Protein AF-A0A519J5B7-F1 (afdb_monomer)

Nearest PDB structures (foldseek):
  5f7t-assembly4_L  TM=7.486E-01  e=3.558E-01  Macaca mulatta
  5eiu-assembly1_D  TM=8.155E-01  e=9.034E-01  Macaca mulatta
  1wa8-assembly1_A  TM=6.433E-01  e=2.056E+00  Mycobacterium tuberculosis variant bovis

pLDDT: mean 78.23, std 17.9, range [39.72, 94.62]

Radius of gyration: 19.42 Å; Cα contacts (8 Å, |Δi|>4): 76; chains: 1; bounding box: 68×31×45 Å

Structure (mmCIF, N/CA/C/O backbone):
data_AF-A0A519J5B7-F1
#
_entry.id   AF-A0A519J5B7-F1
#
loop_
_atom_site.group_PDB
_atom_site.id
_atom_site.type_symbol
_atom_site.label_atom_id
_atom_site.label_alt_id
_atom_site.label_comp_id
_atom_site.label_asym_id
_atom_site.label_entity_id
_atom_site.label_seq_id
_atom_site.pdbx_PDB_ins_code
_atom_site.Cartn_x
_atom_site.Cartn_y
_atom_site.Cartn_z
_atom_site.occupancy
_atom_site.B_iso_or_equiv
_atom_site.auth_seq_id
_atom_site.auth_comp_id
_atom_site.auth_asym_id
_atom_site.auth_atom_id
_atom_site.pdbx_PDB_model_num
ATOM 1 N N . MET A 1 1 ? -31.741 8.349 5.094 1.00 40.03 1 MET A N 1
ATOM 2 C CA . MET A 1 1 ? -31.076 8.264 6.406 1.00 40.03 1 MET A CA 1
ATOM 3 C C . MET A 1 1 ? -29.670 7.778 6.114 1.00 40.03 1 MET A C 1
ATOM 5 O O . MET A 1 1 ? -29.489 6.596 5.871 1.00 40.03 1 MET A O 1
ATOM 9 N N . THR A 1 2 ? -28.728 8.697 5.908 1.00 53.19 2 THR A N 1
ATOM 10 C CA . THR A 1 2 ? -27.317 8.346 5.719 1.00 53.19 2 THR A CA 1
ATOM 11 C C . THR A 1 2 ? -26.819 7.858 7.066 1.00 53.19 2 THR A C 1
ATOM 13 O O . THR A 1 2 ? -26.732 8.643 8.005 1.00 53.19 2 THR A O 1
ATOM 16 N N . ASP A 1 3 ? -26.614 6.552 7.172 1.00 61.97 3 ASP A N 1
ATOM 17 C CA . ASP A 1 3 ? -26.010 5.927 8.338 1.00 61.97 3 ASP A CA 1
ATOM 18 C C . ASP A 1 3 ? -24.607 6.526 8.495 1.00 61.97 3 ASP A C 1
ATOM 20 O O . ASP A 1 3 ? -23.754 6.381 7.614 1.00 61.97 3 ASP A O 1
ATOM 24 N N . ALA A 1 4 ? -24.419 7.357 9.519 1.00 80.19 4 ALA A N 1
ATOM 25 C CA . ALA A 1 4 ? -23.157 8.043 9.729 1.00 80.19 4 ALA A CA 1
ATOM 26 C C . ALA A 1 4 ? -22.178 7.023 10.306 1.00 80.19 4 ALA A C 1
ATOM 28 O O . ALA A 1 4 ? -22.283 6.669 11.478 1.00 80.19 4 ALA A O 1
ATOM 29 N N . LEU A 1 5 ? -21.251 6.551 9.467 1.00 81.00 5 LEU A N 1
ATOM 30 C CA . LEU A 1 5 ? -20.177 5.654 9.885 1.00 81.00 5 LEU A CA 1
ATOM 31 C C . LEU A 1 5 ? -19.487 6.230 11.120 1.00 81.00 5 LEU A C 1
ATOM 33 O O . LEU A 1 5 ? -19.061 7.390 11.132 1.00 81.00 5 LEU A O 1
ATOM 37 N N . THR A 1 6 ? -19.363 5.411 12.155 1.00 92.06 6 THR A N 1
ATOM 38 C CA . THR A 1 6 ? -18.567 5.766 13.324 1.00 92.06 6 THR A CA 1
ATOM 39 C C . THR A 1 6 ? -17.099 5.918 12.913 1.00 92.06 6 THR A C 1
ATOM 41 O O . THR A 1 6 ? -16.638 5.334 11.931 1.00 92.06 6 THR A O 1
ATOM 44 N N . GLN A 1 7 ? -16.324 6.703 13.666 1.00 91.38 7 GLN A N 1
ATOM 45 C CA . GLN A 1 7 ? -14.886 6.854 13.420 1.00 91.38 7 GLN A CA 1
ATOM 46 C C . GLN A 1 7 ? -14.137 5.510 13.244 1.00 91.38 7 GLN A C 1
ATOM 48 O O . GLN A 1 7 ? -13.378 5.406 12.281 1.00 91.38 7 GLN A O 1
ATOM 53 N N . PRO A 1 8 ? -14.320 4.476 14.094 1.00 91.88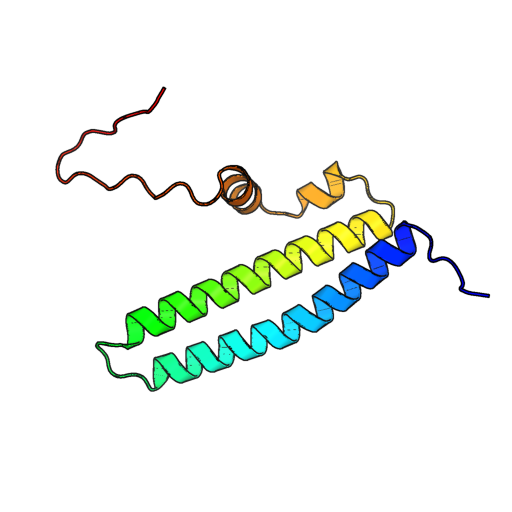 8 PRO A N 1
ATOM 54 C CA . PRO A 1 8 ? -13.655 3.187 13.887 1.00 91.88 8 PRO A CA 1
ATOM 55 C C . PRO A 1 8 ? -14.086 2.487 12.591 1.00 91.88 8 PRO A C 1
ATOM 57 O O . PRO A 1 8 ? -13.235 1.950 11.883 1.00 91.88 8 PRO A O 1
ATOM 60 N N . GLU A 1 9 ? -15.368 2.543 12.226 1.00 93.06 9 GLU A N 1
ATOM 61 C CA . GLU A 1 9 ? -15.862 1.964 10.968 1.00 93.06 9 GLU A CA 1
ATOM 62 C C . GLU A 1 9 ? -15.290 2.683 9.745 1.00 93.06 9 GLU A C 1
ATOM 64 O O . GLU A 1 9 ? -14.920 2.036 8.766 1.00 93.06 9 GLU A O 1
ATOM 69 N N . LEU A 1 10 ? -15.156 4.011 9.806 1.00 93.75 10 LEU A N 1
ATOM 70 C CA . LEU A 1 10 ? -14.513 4.792 8.754 1.00 93.75 10 LEU A CA 1
ATOM 71 C C . LEU A 1 10 ? -13.038 4.400 8.587 1.00 93.75 10 LEU A C 1
ATOM 73 O O . LEU A 1 10 ? -12.581 4.224 7.461 1.00 93.75 10 LEU A O 1
ATOM 77 N N . LEU A 1 11 ? -12.299 4.224 9.686 1.00 92.81 11 LEU A N 1
ATOM 78 C CA . LEU A 1 11 ? -10.894 3.805 9.643 1.00 92.81 11 LEU A CA 1
ATOM 79 C C . LEU A 1 11 ? -10.731 2.418 9.009 1.00 92.81 11 LEU A C 1
ATOM 81 O O . LEU A 1 11 ? -9.863 2.238 8.158 1.00 92.81 11 LEU A O 1
ATOM 85 N N . LEU A 1 12 ? -11.597 1.464 9.366 1.00 94.62 12 LEU A N 1
ATOM 86 C CA . LEU A 1 12 ? -11.605 0.126 8.766 1.00 94.62 12 LEU A CA 1
ATOM 87 C C . LEU A 1 12 ? -11.977 0.164 7.281 1.00 94.62 12 LEU A C 1
ATOM 89 O O . LEU A 1 12 ? -11.360 -0.530 6.476 1.00 94.62 12 LEU A O 1
ATOM 93 N N . ARG A 1 13 ? -12.953 0.998 6.904 1.00 94.62 13 ARG A N 1
ATOM 94 C CA . ARG A 1 13 ? -13.339 1.201 5.503 1.00 94.62 13 ARG A CA 1
ATOM 95 C C . ARG A 1 13 ? -12.161 1.727 4.687 1.00 94.62 13 ARG A C 1
ATOM 97 O O . ARG A 1 13 ? -11.850 1.155 3.651 1.00 94.62 13 ARG A O 1
ATOM 104 N N . ILE A 1 14 ? -11.491 2.777 5.166 1.00 93.06 14 ILE A N 1
ATOM 105 C CA . ILE A 1 14 ? -10.332 3.366 4.481 1.00 93.06 14 ILE A CA 1
ATOM 106 C C . ILE A 1 14 ? -9.189 2.352 4.395 1.00 93.06 14 ILE A C 1
ATOM 108 O O . ILE A 1 14 ? -8.575 2.234 3.340 1.00 93.06 14 ILE A O 1
ATOM 112 N N . ALA A 1 15 ? -8.922 1.595 5.464 1.00 92.25 15 ALA A N 1
ATOM 113 C CA . ALA A 1 15 ? -7.923 0.532 5.433 1.00 92.25 15 ALA A CA 1
ATOM 114 C C . ALA A 1 15 ? -8.231 -0.501 4.334 1.00 92.25 15 ALA A C 1
ATOM 116 O O . ALA A 1 15 ? -7.343 -0.842 3.562 1.00 92.25 15 ALA A O 1
ATOM 117 N N . GLY A 1 16 ? -9.493 -0.930 4.211 1.00 90.94 16 GLY A N 1
ATOM 118 C CA . GLY A 1 16 ? -9.926 -1.854 3.159 1.00 90.94 16 GLY A CA 1
ATOM 119 C C . GLY A 1 16 ? -9.778 -1.290 1.741 1.00 90.94 16 GLY A C 1
ATOM 120 O O . GLY A 1 16 ? -9.276 -1.987 0.863 1.00 90.94 16 GLY A O 1
ATOM 121 N N . GLU A 1 17 ? -10.157 -0.028 1.517 1.00 92.44 17 GLU A N 1
ATOM 122 C CA . GLU A 1 17 ? -9.954 0.647 0.222 1.00 92.44 17 GLU A CA 1
ATOM 123 C C . GLU A 1 17 ? -8.457 0.748 -0.125 1.00 92.44 17 GLU A C 1
ATOM 125 O O . GLU A 1 17 ? -8.064 0.481 -1.260 1.00 92.44 17 GLU A O 1
ATOM 130 N N . LEU A 1 18 ? -7.596 1.056 0.855 1.00 91.44 18 LEU A N 1
ATOM 131 C CA . LEU A 1 18 ? -6.143 1.068 0.657 1.00 91.44 18 LEU A CA 1
ATOM 132 C C . LEU A 1 18 ? -5.600 -0.319 0.302 1.00 91.44 18 LEU A C 1
ATOM 134 O O . LEU A 1 18 ? -4.789 -0.418 -0.613 1.00 91.44 18 LEU A O 1
ATOM 138 N N . THR A 1 19 ? -6.065 -1.384 0.962 1.00 90.62 19 THR A N 1
ATOM 139 C CA . THR A 1 19 ? -5.716 -2.769 0.599 1.00 90.62 19 THR A CA 1
ATOM 140 C C . THR A 1 19 ? -6.102 -3.102 -0.841 1.00 90.62 19 THR A C 1
ATOM 142 O O . THR A 1 19 ? -5.321 -3.744 -1.538 1.00 90.62 19 THR A O 1
ATOM 145 N N . GLY A 1 20 ? -7.256 -2.625 -1.316 1.00 89.50 20 GLY A N 1
ATOM 146 C CA . GLY A 1 20 ? -7.641 -2.757 -2.723 1.00 89.50 20 GLY A CA 1
ATOM 147 C C . GLY A 1 20 ? -6.660 -2.057 -3.669 1.00 89.50 20 GLY A C 1
ATOM 148 O O . GLY A 1 20 ? -6.175 -2.666 -4.621 1.00 89.50 20 GLY A O 1
ATOM 149 N N . LEU A 1 21 ? -6.307 -0.804 -3.366 1.00 90.19 21 LEU A N 1
ATOM 150 C CA . LEU A 1 21 ? -5.388 -0.001 -4.182 1.00 90.19 21 LEU A CA 1
ATOM 151 C C . LEU A 1 21 ? -3.951 -0.547 -4.196 1.00 90.19 21 LEU A C 1
ATOM 153 O O . LEU A 1 21 ? -3.270 -0.427 -5.212 1.00 90.19 21 LEU A O 1
ATOM 157 N N . ILE A 1 22 ? -3.483 -1.160 -3.105 1.00 90.88 22 ILE A N 1
ATOM 158 C CA . ILE A 1 22 ? -2.162 -1.809 -3.041 1.00 90.88 22 ILE A CA 1
ATOM 159 C C . ILE A 1 22 ? -2.039 -2.880 -4.127 1.00 90.88 22 ILE A C 1
ATOM 161 O O . ILE A 1 22 ? -1.049 -2.880 -4.853 1.00 90.88 22 ILE A O 1
ATOM 165 N N . GLY A 1 23 ? -3.066 -3.714 -4.316 1.00 86.75 23 GLY A N 1
ATOM 166 C CA . GLY A 1 23 ? -3.064 -4.733 -5.371 1.00 86.75 23 GLY A CA 1
ATOM 167 C C . GLY A 1 23 ? -2.971 -4.142 -6.785 1.00 86.75 23 GLY A C 1
ATOM 168 O O . GLY A 1 23 ? -2.285 -4.687 -7.649 1.00 86.75 23 GLY A O 1
ATOM 169 N N . GLU A 1 24 ? -3.604 -2.989 -7.028 1.00 89.44 24 GLU A N 1
ATOM 170 C CA . GLU A 1 24 ? -3.470 -2.273 -8.306 1.00 89.44 24 GLU A CA 1
ATOM 171 C C . GLU A 1 24 ? -2.043 -1.735 -8.512 1.00 89.44 24 GLU A C 1
ATOM 173 O O . GLU A 1 24 ? -1.487 -1.837 -9.608 1.00 89.44 24 GLU A O 1
ATOM 178 N N . VAL A 1 25 ? -1.424 -1.199 -7.455 1.00 90.00 25 VAL A N 1
ATOM 179 C CA . VAL A 1 25 ? -0.048 -0.672 -7.478 1.00 90.00 25 VAL A CA 1
ATOM 180 C C . VAL A 1 25 ? 0.988 -1.788 -7.643 1.00 90.00 25 VAL A C 1
ATOM 182 O O . VAL A 1 25 ? 1.957 -1.610 -8.384 1.00 90.00 25 VAL A O 1
A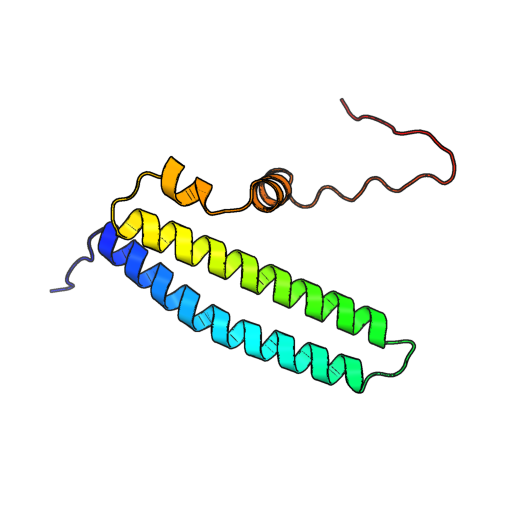TOM 185 N N . GLU A 1 26 ? 0.787 -2.950 -7.023 1.00 87.88 26 GLU A N 1
ATOM 186 C CA . GLU A 1 26 ? 1.631 -4.135 -7.223 1.00 87.88 26 GLU A CA 1
ATOM 187 C C . GLU A 1 26 ? 1.637 -4.569 -8.694 1.00 87.88 26 GLU A C 1
ATOM 189 O O . GLU A 1 26 ? 2.707 -4.779 -9.270 1.00 87.88 26 GLU A O 1
ATOM 194 N N . GLY A 1 27 ? 0.476 -4.550 -9.358 1.00 88.38 27 GLY A N 1
ATOM 195 C CA . GLY A 1 27 ? 0.389 -4.792 -10.800 1.00 88.38 27 GLY A CA 1
ATOM 196 C C . GLY A 1 27 ? 1.219 -3.807 -11.638 1.00 88.38 27 GLY A C 1
ATOM 197 O O . GLY A 1 27 ? 1.812 -4.192 -12.649 1.00 88.38 27 GLY A O 1
ATOM 198 N N . LEU A 1 28 ? 1.332 -2.540 -11.219 1.00 89.50 28 LEU A N 1
ATOM 199 C CA . LEU A 1 28 ? 2.212 -1.562 -11.875 1.00 89.50 28 LEU A CA 1
ATOM 200 C C . LEU A 1 28 ? 3.699 -1.869 -11.646 1.00 89.50 28 LEU A C 1
ATOM 202 O O . LEU A 1 28 ? 4.508 -1.657 -12.554 1.00 89.50 28 LEU A O 1
ATOM 206 N N . SER A 1 29 ? 4.062 -2.374 -10.463 1.00 87.94 29 SER A N 1
ATOM 207 C CA . SER A 1 29 ? 5.429 -2.813 -10.156 1.00 87.94 29 SER A CA 1
ATOM 208 C C . SER A 1 29 ? 5.849 -3.971 -11.066 1.00 87.94 29 SER A C 1
ATOM 210 O O . SER A 1 29 ? 6.914 -3.919 -11.688 1.00 87.94 29 SER A O 1
ATOM 212 N N . ASP A 1 30 ? 4.973 -4.960 -11.244 1.00 89.75 30 ASP A N 1
ATOM 213 C CA . ASP A 1 30 ? 5.205 -6.104 -12.131 1.00 89.75 30 ASP A CA 1
ATOM 214 C C . ASP A 1 30 ? 5.384 -5.673 -13.593 1.00 89.75 30 ASP A C 1
ATOM 216 O O . ASP A 1 30 ? 6.302 -6.125 -14.288 1.00 89.75 30 ASP A O 1
ATOM 220 N N . LEU A 1 31 ? 4.553 -4.738 -14.068 1.00 91.50 31 LEU A N 1
ATOM 221 C CA . LEU A 1 31 ? 4.693 -4.164 -15.408 1.00 91.50 31 LEU A CA 1
ATOM 222 C C . LEU A 1 31 ? 6.014 -3.403 -15.575 1.00 91.50 31 LEU A C 1
ATOM 224 O O . LEU A 1 31 ? 6.654 -3.513 -16.624 1.00 91.50 31 LEU A O 1
ATOM 228 N N . ALA A 1 32 ? 6.451 -2.657 -14.558 1.00 89.88 32 ALA A N 1
ATOM 229 C CA . ALA A 1 32 ? 7.723 -1.942 -14.586 1.00 89.88 32 ALA A CA 1
ATOM 230 C C . ALA A 1 32 ? 8.925 -2.905 -14.611 1.00 89.88 32 ALA A C 1
ATOM 232 O O . ALA A 1 32 ? 9.887 -2.668 -15.345 1.00 89.88 32 ALA A O 1
ATOM 233 N N . GLN A 1 33 ? 8.857 -4.023 -13.883 1.00 88.56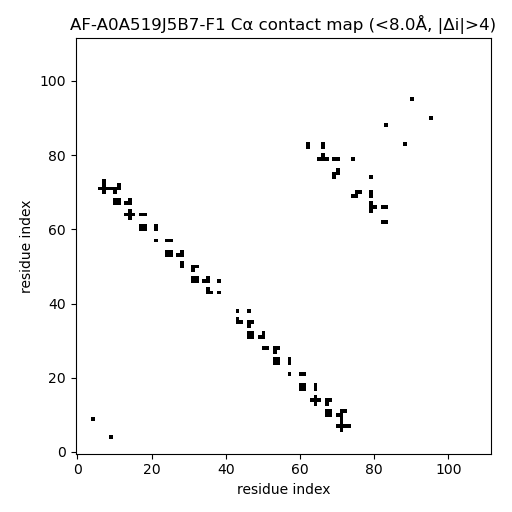 33 GLN A N 1
ATOM 234 C CA . GLN A 1 33 ? 9.868 -5.083 -13.943 1.00 88.56 33 GLN A CA 1
ATOM 235 C C . GLN A 1 33 ? 9.908 -5.759 -15.320 1.00 88.56 33 GLN A C 1
ATOM 237 O O . GLN A 1 33 ? 10.987 -5.948 -15.890 1.00 88.56 33 GLN A O 1
ATOM 242 N N . LEU A 1 34 ? 8.742 -6.056 -15.903 1.00 92.19 34 LEU A N 1
ATOM 243 C CA . LEU A 1 34 ? 8.648 -6.592 -17.260 1.00 92.19 34 LEU A CA 1
ATOM 244 C C . LEU A 1 34 ? 9.226 -5.618 -18.296 1.00 92.19 34 LEU A C 1
ATOM 246 O O . LEU A 1 34 ? 9.911 -6.042 -19.231 1.00 92.19 34 LEU A O 1
ATOM 250 N N . LEU A 1 35 ? 8.973 -4.318 -18.130 1.00 92.75 35 LEU A N 1
ATOM 251 C CA . LEU A 1 35 ? 9.542 -3.277 -18.979 1.00 92.75 35 LEU A CA 1
ATOM 252 C C . LEU A 1 35 ? 11.068 -3.246 -18.853 1.00 92.75 35 LEU A C 1
ATOM 254 O O . LEU A 1 35 ? 11.749 -3.301 -19.871 1.00 92.75 35 LEU A O 1
ATOM 258 N N . ALA A 1 36 ? 11.610 -3.260 -17.632 1.00 91.25 36 ALA A N 1
ATOM 259 C CA . ALA A 1 36 ? 13.056 -3.267 -17.399 1.00 91.25 36 ALA A CA 1
ATOM 260 C C . ALA A 1 36 ? 13.752 -4.472 -18.056 1.00 91.25 36 ALA A C 1
ATOM 262 O O . ALA A 1 36 ? 14.843 -4.336 -18.621 1.00 91.25 36 ALA A O 1
ATOM 263 N N . ALA A 1 37 ? 13.106 -5.642 -18.031 1.00 91.94 37 ALA A N 1
ATOM 264 C CA . ALA A 1 37 ? 13.601 -6.850 -18.687 1.00 91.94 37 ALA A CA 1
ATOM 265 C C . ALA A 1 37 ? 13.673 -6.717 -20.221 1.00 91.94 37 ALA A C 1
ATOM 267 O O . ALA A 1 37 ? 14.487 -7.384 -20.857 1.00 91.94 37 ALA A O 1
ATOM 268 N N . ARG A 1 38 ? 12.844 -5.850 -20.816 1.00 94.12 38 ARG A N 1
ATOM 269 C CA . ARG A 1 38 ? 12.770 -5.607 -22.267 1.00 94.12 38 ARG A CA 1
ATOM 270 C C . ARG A 1 38 ? 13.512 -4.348 -22.721 1.00 94.12 38 ARG A C 1
ATOM 272 O O . ARG A 1 38 ? 13.769 -4.209 -23.914 1.00 94.12 38 ARG A O 1
ATOM 279 N N . SER A 1 39 ? 13.857 -3.448 -21.803 1.00 91.50 39 SER A N 1
ATOM 280 C CA . SER A 1 39 ? 14.586 -2.214 -22.099 1.00 91.50 39 SER A CA 1
ATOM 281 C C . SER A 1 39 ? 16.016 -2.474 -22.572 1.00 91.50 39 SER A C 1
ATOM 283 O O . SER A 1 39 ? 16.682 -3.432 -22.145 1.00 91.50 39 SER A O 1
ATOM 285 N N . ALA A 1 40 ? 16.504 -1.559 -23.414 1.00 94.19 40 ALA A N 1
ATOM 286 C CA . ALA A 1 40 ? 17.906 -1.497 -23.795 1.00 94.19 40 ALA A CA 1
ATOM 287 C C . ALA A 1 40 ? 18.803 -1.351 -22.546 1.00 94.19 40 ALA A C 1
ATOM 289 O O . ALA A 1 40 ? 18.360 -0.785 -21.540 1.00 94.19 40 ALA A O 1
ATOM 290 N N . PRO A 1 41 ? 20.057 -1.846 -22.578 1.00 92.12 41 PRO A N 1
ATOM 291 C CA . PRO A 1 41 ? 20.957 -1.796 -21.424 1.00 92.12 41 PRO A CA 1
ATOM 292 C C . PRO A 1 41 ? 21.129 -0.395 -20.827 1.00 92.12 41 PRO A C 1
ATOM 294 O O . PRO A 1 41 ? 21.173 -0.272 -19.607 1.00 92.12 41 PRO A O 1
ATOM 297 N N . ASP A 1 42 ? 21.147 0.639 -21.670 1.00 93.31 42 ASP A N 1
ATOM 298 C CA . ASP A 1 42 ? 21.367 2.029 -21.255 1.00 93.31 42 ASP A CA 1
ATOM 299 C C . ASP A 1 42 ? 20.140 2.647 -20.555 1.00 93.31 42 ASP A C 1
ATOM 301 O O . ASP A 1 42 ? 20.268 3.533 -19.714 1.00 93.31 42 ASP A O 1
ATOM 305 N N . GLU A 1 43 ? 18.937 2.151 -20.855 1.00 90.50 43 GLU A N 1
ATOM 306 C CA . GLU A 1 43 ? 17.668 2.655 -20.308 1.00 90.50 43 GLU A CA 1
ATOM 307 C C . GLU A 1 43 ? 17.210 1.870 -19.071 1.00 90.50 43 GLU A C 1
ATOM 309 O O . GLU A 1 43 ? 16.506 2.395 -18.202 1.00 90.50 43 GLU A O 1
ATOM 314 N N . ARG A 1 44 ? 17.629 0.602 -18.967 1.00 91.44 44 ARG A N 1
ATOM 315 C CA . ARG A 1 44 ? 17.240 -0.331 -17.902 1.00 91.44 44 ARG A CA 1
ATOM 316 C C . ARG A 1 44 ? 17.451 0.218 -16.482 1.00 91.44 44 ARG A C 1
ATOM 318 O O . ARG A 1 44 ? 16.538 0.038 -15.675 1.00 91.44 44 ARG A O 1
ATOM 325 N N . PRO A 1 45 ? 18.562 0.907 -16.142 1.00 91.50 45 PRO A N 1
ATOM 326 C CA . PRO A 1 45 ? 18.739 1.471 -14.804 1.00 91.50 45 PRO A CA 1
ATOM 327 C C . PRO A 1 45 ? 17.636 2.468 -14.434 1.00 91.50 45 PRO A C 1
ATOM 329 O O . PRO A 1 45 ? 17.103 2.417 -13.328 1.00 91.50 45 PRO A O 1
ATOM 332 N N . GLY A 1 46 ? 17.236 3.330 -15.375 1.00 89.19 46 GLY A N 1
ATOM 333 C CA . GLY A 1 46 ? 16.175 4.312 -15.152 1.00 89.19 46 GLY A CA 1
ATOM 334 C C . GLY A 1 46 ? 14.810 3.663 -14.917 1.00 89.19 46 GLY A C 1
ATOM 335 O O . GLY A 1 46 ? 14.037 4.135 -14.083 1.00 89.19 46 GLY A O 1
ATOM 336 N N . VAL A 1 47 ? 14.523 2.556 -15.606 1.00 90.12 47 VAL A N 1
ATOM 337 C CA . VAL A 1 47 ? 13.284 1.791 -15.402 1.00 90.12 47 VAL A CA 1
ATOM 338 C C . VAL A 1 47 ? 13.292 1.066 -14.055 1.00 90.12 47 VAL A C 1
ATOM 340 O O . VAL A 1 47 ? 12.295 1.119 -13.341 1.00 90.12 47 VAL A O 1
ATOM 343 N N . LEU A 1 48 ? 14.415 0.457 -13.662 1.00 88.69 48 LEU A N 1
ATOM 344 C CA . LEU A 1 48 ? 14.539 -0.219 -12.366 1.00 88.69 48 LEU A CA 1
ATOM 345 C C . LEU A 1 48 ? 14.369 0.744 -11.187 1.00 88.69 48 LEU A C 1
ATOM 347 O O . LEU A 1 48 ? 13.669 0.410 -10.237 1.00 88.69 48 LEU A O 1
ATOM 351 N N . ILE A 1 49 ? 14.927 1.955 -11.268 1.00 89.62 49 ILE A N 1
ATOM 352 C CA . ILE A 1 49 ? 14.731 2.992 -10.239 1.00 89.62 49 ILE A CA 1
ATOM 353 C C . ILE A 1 49 ? 13.243 3.345 -10.101 1.00 89.62 49 ILE A C 1
ATOM 355 O O . ILE A 1 49 ? 12.723 3.473 -8.993 1.00 89.62 49 ILE A O 1
ATOM 359 N N . ARG A 1 50 ? 12.524 3.473 -11.223 1.00 87.25 50 ARG A N 1
ATOM 360 C CA . ARG A 1 50 ? 11.077 3.733 -11.200 1.00 87.25 50 ARG A CA 1
ATOM 361 C C . ARG A 1 50 ? 10.301 2.550 -10.621 1.00 87.25 50 ARG A C 1
ATOM 363 O O . ARG A 1 50 ? 9.421 2.781 -9.798 1.00 87.25 50 ARG A O 1
ATOM 370 N N . ALA A 1 51 ? 10.653 1.313 -10.972 1.00 88.31 51 ALA A N 1
ATOM 371 C CA . ALA A 1 51 ? 10.045 0.114 -10.391 1.00 88.31 51 ALA A CA 1
ATOM 372 C C . ALA A 1 51 ? 10.241 0.066 -8.864 1.00 88.31 51 ALA A C 1
ATOM 374 O O . ALA A 1 51 ? 9.279 -0.114 -8.126 1.00 88.31 51 ALA A O 1
ATOM 375 N N . GLN A 1 52 ? 11.456 0.348 -8.383 1.00 86.31 52 GLN A N 1
ATOM 376 C CA . GLN A 1 52 ? 11.755 0.453 -6.950 1.00 86.31 52 GLN A CA 1
ATOM 377 C C . GLN A 1 52 ? 10.939 1.554 -6.260 1.00 86.31 52 GLN A C 1
ATOM 379 O O . GLN A 1 52 ? 10.492 1.380 -5.131 1.00 86.31 52 GLN A O 1
ATOM 384 N N . SER A 1 53 ? 10.702 2.685 -6.934 1.00 86.12 53 SER A N 1
ATOM 385 C CA . SER A 1 53 ? 9.869 3.756 -6.375 1.00 86.12 53 SER A CA 1
ATOM 386 C C . SER A 1 53 ? 8.394 3.357 -6.231 1.00 86.12 53 SER A C 1
ATOM 388 O O . SER A 1 53 ? 7.744 3.783 -5.276 1.00 86.12 53 SER A O 1
ATOM 390 N N . ILE A 1 54 ? 7.881 2.517 -7.138 1.00 88.31 54 ILE A N 1
ATOM 391 C CA . ILE A 1 54 ? 6.516 1.973 -7.078 1.00 88.31 54 ILE A CA 1
ATOM 392 C C . ILE A 1 54 ? 6.409 0.959 -5.937 1.00 88.31 54 ILE A C 1
ATOM 394 O O . ILE A 1 54 ? 5.481 1.043 -5.136 1.00 88.31 54 ILE A O 1
ATOM 398 N N . ASP A 1 55 ? 7.385 0.060 -5.814 1.00 86.25 55 ASP A N 1
ATOM 399 C CA . ASP A 1 55 ? 7.454 -0.914 -4.721 1.00 86.25 55 ASP A CA 1
ATOM 400 C C . ASP A 1 55 ? 7.491 -0.227 -3.344 1.00 86.25 55 ASP A C 1
ATOM 402 O O . ASP A 1 55 ? 6.674 -0.511 -2.467 1.00 86.25 55 ASP A O 1
ATOM 406 N N . ALA A 1 56 ? 8.342 0.792 -3.189 1.00 86.12 56 ALA A N 1
ATOM 407 C CA . ALA A 1 56 ? 8.394 1.596 -1.972 1.00 86.12 56 ALA A CA 1
ATOM 408 C C . ALA A 1 56 ? 7.070 2.330 -1.685 1.00 86.12 56 ALA A C 1
ATOM 410 O O . ALA A 1 56 ? 6.704 2.521 -0.524 1.00 86.12 56 ALA A O 1
ATOM 411 N N . ALA A 1 57 ? 6.337 2.765 -2.717 1.00 84.81 57 ALA A N 1
ATOM 412 C CA . ALA A 1 57 ? 5.015 3.361 -2.541 1.00 84.81 57 ALA A CA 1
ATOM 413 C C . ALA A 1 57 ? 3.982 2.322 -2.073 1.00 84.81 57 ALA A C 1
ATOM 415 O O . ALA A 1 57 ? 3.222 2.620 -1.152 1.00 84.81 57 ALA A O 1
ATOM 416 N N . SER A 1 58 ? 4.003 1.109 -2.637 1.00 87.25 58 SER A N 1
ATOM 417 C CA . SER A 1 58 ? 3.146 -0.008 -2.215 1.00 87.25 58 SER A CA 1
ATOM 418 C C . SER A 1 58 ? 3.353 -0.342 -0.736 1.00 87.25 58 SER A C 1
ATOM 420 O O . SER A 1 58 ? 2.412 -0.302 0.053 1.00 87.25 58 SER A O 1
ATOM 422 N N . GLN A 1 59 ? 4.608 -0.515 -0.311 1.00 86.69 59 GLN A N 1
ATOM 423 C CA . GLN A 1 59 ? 4.952 -0.808 1.087 1.00 86.69 59 GLN A CA 1
ATOM 424 C C . GLN A 1 59 ? 4.442 0.267 2.060 1.00 86.69 59 GLN A C 1
ATOM 426 O O . GLN A 1 59 ? 3.942 -0.043 3.145 1.00 86.69 59 GLN A O 1
ATOM 431 N N . ARG A 1 60 ? 4.508 1.547 1.669 1.00 84.56 60 ARG A N 1
ATOM 432 C CA . ARG A 1 60 ? 3.976 2.655 2.481 1.00 84.56 60 ARG A CA 1
ATOM 433 C C . ARG A 1 60 ? 2.459 2.613 2.591 1.00 84.56 60 ARG A C 1
ATOM 435 O O . ARG A 1 60 ? 1.931 2.898 3.665 1.00 84.56 60 ARG A O 1
ATOM 442 N N . LEU A 1 61 ? 1.765 2.298 1.500 1.00 87.81 61 LEU A N 1
ATOM 443 C CA . LEU A 1 61 ? 0.313 2.144 1.510 1.00 87.81 61 LEU A CA 1
ATOM 444 C C . LEU A 1 61 ? -0.091 0.981 2.421 1.00 87.81 61 LEU A C 1
ATOM 446 O O . LEU A 1 61 ? -1.001 1.158 3.230 1.00 87.81 61 LEU A O 1
ATOM 450 N N . THR A 1 62 ? 0.632 -0.143 2.378 1.00 89.19 62 THR A N 1
ATOM 451 C CA . THR A 1 62 ? 0.413 -1.294 3.270 1.00 89.19 62 THR A CA 1
ATOM 452 C C . THR A 1 62 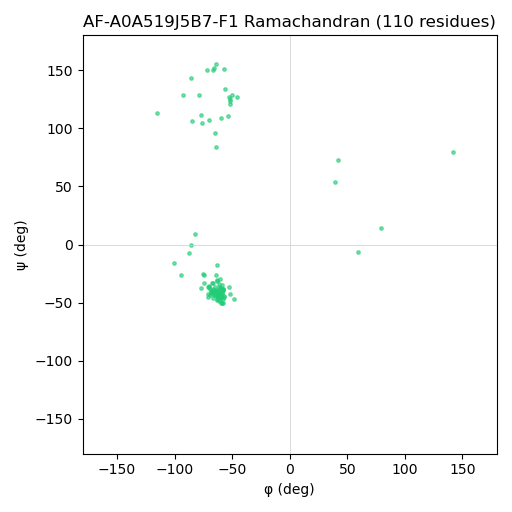? 0.559 -0.898 4.732 1.00 89.19 62 THR A C 1
ATOM 454 O O . THR A 1 62 ? -0.362 -1.094 5.521 1.00 89.19 62 THR A O 1
ATOM 457 N N . ALA A 1 63 ? 1.655 -0.223 5.086 1.00 87.31 63 ALA A N 1
ATOM 458 C CA . ALA A 1 63 ? 1.869 0.249 6.451 1.00 87.31 63 ALA A CA 1
ATOM 459 C C . ALA A 1 63 ? 0.761 1.209 6.931 1.00 87.31 63 ALA A C 1
ATOM 461 O O . ALA A 1 63 ? 0.366 1.174 8.097 1.00 87.31 63 ALA A O 1
ATOM 462 N N . LEU A 1 64 ? 0.241 2.076 6.054 1.00 87.50 64 LEU A N 1
ATOM 463 C CA . LEU A 1 64 ? -0.876 2.966 6.385 1.00 87.50 64 LEU A CA 1
ATOM 464 C C . LEU A 1 64 ? -2.188 2.199 6.574 1.00 87.50 64 LEU A C 1
ATOM 466 O O . LEU A 1 64 ? -2.910 2.480 7.531 1.00 87.50 64 LEU A O 1
ATOM 470 N N . ALA A 1 65 ? -2.483 1.236 5.700 1.00 89.56 65 ALA A N 1
ATOM 471 C CA . ALA A 1 65 ? -3.656 0.378 5.824 1.00 89.56 65 ALA A CA 1
ATOM 472 C C . ALA A 1 65 ? -3.636 -0.385 7.157 1.00 89.56 65 ALA A C 1
ATOM 474 O O . ALA A 1 65 ? -4.625 -0.360 7.890 1.00 89.56 65 ALA A O 1
ATOM 475 N N . ASP A 1 66 ? -2.488 -0.952 7.532 1.00 90.12 66 ASP A N 1
ATOM 476 C CA . ASP A 1 66 ? -2.312 -1.684 8.789 1.00 90.12 66 ASP A CA 1
ATOM 477 C C . ASP A 1 66 ? -2.508 -0.792 10.023 1.00 90.12 66 ASP A C 1
ATOM 479 O O . ASP A 1 66 ? -3.184 -1.184 10.979 1.00 90.12 66 ASP A O 1
ATOM 483 N N . VAL A 1 67 ? -1.969 0.434 10.008 1.00 90.12 67 VAL A N 1
ATOM 484 C CA . VAL A 1 67 ? -2.166 1.410 11.094 1.00 90.12 67 VAL A CA 1
ATOM 485 C C . VAL A 1 67 ? -3.639 1.787 11.229 1.00 90.12 67 VAL A C 1
ATOM 487 O O . VAL A 1 67 ? -4.175 1.798 12.339 1.00 90.12 67 VAL A O 1
ATOM 490 N N . LEU A 1 68 ? -4.313 2.087 10.117 1.00 90.31 68 LEU A N 1
ATOM 491 C CA . LEU A 1 68 ? -5.728 2.457 10.124 1.00 90.31 68 LEU A CA 1
ATOM 492 C C . LEU A 1 68 ? -6.605 1.292 10.587 1.00 90.31 68 LEU A C 1
ATOM 494 O O . LEU A 1 68 ? -7.502 1.496 11.405 1.00 90.31 68 LEU A O 1
ATOM 498 N N . ALA A 1 69 ? -6.296 0.069 10.156 1.00 91.56 69 ALA A N 1
ATOM 499 C CA . ALA A 1 69 ? -6.965 -1.131 10.632 1.00 91.56 69 ALA A CA 1
ATOM 500 C C . ALA A 1 69 ? -6.746 -1.333 12.137 1.00 91.56 69 ALA A C 1
ATOM 502 O O . ALA A 1 69 ? -7.696 -1.599 12.872 1.00 91.56 69 ALA A O 1
ATOM 503 N N . ALA A 1 70 ? -5.519 -1.164 12.632 1.00 89.44 70 ALA A N 1
ATOM 504 C CA . ALA A 1 70 ? -5.207 -1.269 14.055 1.00 89.44 70 ALA A CA 1
ATOM 505 C C . ALA A 1 70 ? -5.997 -0.250 14.895 1.00 89.44 70 ALA A C 1
ATOM 507 O O . ALA A 1 70 ? -6.582 -0.625 15.914 1.00 89.44 70 ALA A O 1
ATOM 508 N N . LEU A 1 71 ? -6.057 1.009 14.454 1.00 90.50 71 LEU A N 1
ATOM 509 C CA . LEU A 1 71 ? -6.827 2.067 15.114 1.00 90.50 71 LEU A CA 1
ATOM 510 C C . LEU A 1 71 ? -8.337 1.797 15.061 1.00 90.50 71 LEU A C 1
ATOM 512 O O . LEU A 1 71 ? -9.021 1.945 16.072 1.00 90.50 71 LEU A O 1
ATOM 516 N N . GLY A 1 72 ? -8.853 1.356 13.911 1.00 91.38 72 GLY A N 1
ATOM 517 C CA . GLY A 1 72 ? -10.261 0.990 13.735 1.00 91.38 72 GLY A CA 1
ATOM 518 C C . GLY A 1 72 ? -10.695 -0.191 14.609 1.00 91.38 72 GLY A C 1
ATOM 519 O O . GLY A 1 72 ? -11.820 -0.218 15.096 1.00 91.38 72 GLY A O 1
ATOM 520 N N . ASN A 1 73 ? -9.774 -1.113 14.904 1.00 92.69 73 ASN A N 1
ATOM 521 C CA . ASN A 1 73 ? -9.965 -2.210 15.860 1.00 92.69 73 A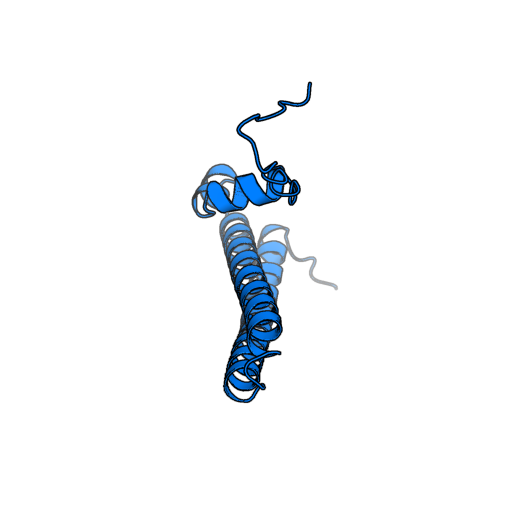SN A CA 1
ATOM 522 C C . ASN A 1 73 ? -9.743 -1.796 17.333 1.00 92.69 73 ASN A C 1
ATOM 524 O O . ASN A 1 73 ? -9.685 -2.652 18.215 1.00 92.69 73 ASN A O 1
ATOM 528 N N . GLY A 1 74 ? -9.585 -0.500 17.622 1.00 91.12 74 GLY A N 1
ATOM 529 C CA . GLY A 1 74 ? -9.456 0.020 18.985 1.00 91.12 74 GLY A CA 1
ATOM 530 C C . GLY A 1 74 ? -8.070 -0.144 19.618 1.00 91.12 74 GLY A C 1
ATOM 531 O O . GLY A 1 74 ? -7.933 0.027 20.830 1.00 91.12 74 GLY A O 1
ATOM 532 N N . ARG A 1 75 ? -7.023 -0.464 18.841 1.00 89.00 75 ARG A N 1
ATOM 533 C CA . ARG A 1 75 ? -5.642 -0.469 19.357 1.00 89.00 75 ARG A CA 1
ATOM 534 C C . ARG A 1 75 ? -5.168 0.967 19.586 1.00 89.00 75 ARG A C 1
ATOM 536 O O . ARG A 1 75 ? -5.565 1.892 18.882 1.00 89.00 75 ARG A O 1
ATOM 543 N N . SER A 1 76 ? -4.274 1.153 20.558 1.00 88.81 76 SER A N 1
ATOM 544 C CA . SER A 1 76 ? -3.674 2.467 20.811 1.00 88.81 76 SER A CA 1
ATOM 545 C C . SER A 1 76 ? -2.798 2.919 19.636 1.00 88.81 76 SER A C 1
ATOM 547 O O . SER A 1 76 ? -2.190 2.088 18.957 1.00 88.81 76 SER A O 1
ATOM 549 N N . ALA A 1 77 ? -2.658 4.234 19.444 1.00 82.81 77 ALA A N 1
ATOM 550 C CA . ALA A 1 77 ? -1.787 4.792 18.409 1.00 82.81 77 ALA A CA 1
ATOM 551 C C . ALA A 1 77 ? -0.325 4.337 18.556 1.00 82.81 77 ALA A C 1
ATOM 553 O O . ALA A 1 77 ? 0.313 4.011 17.562 1.00 82.81 77 ALA A O 1
ATOM 554 N N . ALA A 1 78 ? 0.187 4.230 19.787 1.00 81.88 78 ALA A N 1
ATOM 555 C CA . ALA A 1 78 ? 1.537 3.726 20.038 1.00 81.88 78 ALA A CA 1
ATOM 556 C C . ALA A 1 78 ? 1.699 2.270 19.567 1.00 81.88 78 ALA A C 1
ATOM 558 O O . ALA A 1 78 ? 2.695 1.919 18.945 1.00 81.88 78 ALA A O 1
ATOM 559 N N . THR A 1 79 ? 0.692 1.429 19.814 1.00 81.00 79 THR A N 1
ATOM 560 C CA . THR A 1 79 ? 0.690 0.029 19.372 1.00 81.00 79 THR A CA 1
ATOM 561 C C . THR A 1 79 ? 0.521 -0.102 17.857 1.00 81.00 79 THR A C 1
ATOM 563 O O . THR A 1 79 ? 1.118 -0.992 17.259 1.00 81.00 79 THR A O 1
ATOM 566 N N . ALA A 1 80 ? -0.286 0.763 17.239 1.00 84.06 80 ALA A N 1
ATOM 567 C CA . ALA A 1 80 ? -0.474 0.795 15.791 1.00 84.06 80 ALA A CA 1
ATOM 568 C C . ALA A 1 80 ? 0.798 1.261 15.066 1.00 84.06 80 ALA A C 1
ATOM 570 O O . ALA A 1 80 ? 1.166 0.696 14.049 1.00 84.06 80 ALA A O 1
ATOM 571 N N . LEU A 1 81 ? 1.508 2.255 15.606 1.00 81.69 81 LEU A N 1
ATOM 572 C CA . LEU A 1 81 ? 2.752 2.757 15.016 1.00 81.69 81 LEU A CA 1
ATOM 573 C C . LEU A 1 81 ? 3.945 1.823 15.243 1.00 81.69 81 LEU A C 1
ATOM 575 O O . LEU A 1 81 ? 4.866 1.826 14.436 1.00 81.69 81 LEU A O 1
ATOM 579 N N . ALA A 1 82 ? 3.926 0.997 16.293 1.00 77.69 82 ALA A N 1
ATOM 580 C CA . ALA A 1 82 ? 4.990 0.030 16.570 1.00 77.69 82 ALA A CA 1
ATOM 581 C C . ALA A 1 82 ? 5.149 -1.049 15.481 1.00 77.69 82 ALA A C 1
ATOM 583 O O . ALA A 1 82 ? 6.179 -1.717 15.439 1.00 77.69 82 ALA A O 1
ATOM 584 N N . THR A 1 83 ? 4.145 -1.242 14.619 1.00 69.00 83 THR A N 1
ATOM 585 C CA . THR A 1 83 ? 4.219 -2.175 13.484 1.00 69.00 83 THR A CA 1
ATOM 586 C C . THR A 1 83 ? 4.807 -1.534 12.226 1.00 69.00 83 THR A C 1
ATOM 588 O O . THR A 1 83 ? 5.068 -2.242 11.260 1.00 69.00 83 THR A O 1
ATOM 591 N N . VAL A 1 84 ? 5.038 -0.217 12.227 1.00 74.06 84 VAL A N 1
ATOM 592 C CA . VAL A 1 84 ? 5.726 0.501 11.149 1.00 74.06 84 VAL A CA 1
ATOM 593 C C . VAL A 1 84 ? 7.209 0.570 11.495 1.00 74.06 84 VAL A C 1
ATOM 595 O O . VAL A 1 84 ? 7.566 0.980 12.600 1.00 74.06 84 VAL A O 1
ATOM 598 N N . SER A 1 85 ? 8.083 0.177 10.564 1.00 66.81 85 SER A N 1
ATOM 599 C CA . SER A 1 85 ? 9.528 0.254 10.799 1.00 66.81 85 SER A CA 1
ATOM 600 C C . SER A 1 85 ? 9.943 1.685 11.161 1.00 66.81 85 SER A C 1
ATOM 602 O O . SER A 1 85 ? 9.556 2.650 10.498 1.00 66.81 85 SER A O 1
ATOM 604 N N . LEU A 1 86 ? 10.768 1.830 12.204 1.00 57.16 86 LEU A N 1
ATOM 605 C CA . LEU A 1 86 ? 11.336 3.118 12.617 1.00 57.16 86 LEU A CA 1
ATOM 606 C C . LEU A 1 86 ? 12.196 3.754 11.516 1.00 57.16 86 LEU A C 1
ATOM 608 O O . LEU A 1 86 ? 12.248 4.979 11.449 1.00 57.16 86 LEU A O 1
ATOM 612 N N . SER A 1 87 ? 12.827 2.953 10.647 1.00 53.66 87 SER A N 1
ATOM 613 C CA . SER A 1 87 ? 13.545 3.457 9.464 1.00 53.66 87 SER A CA 1
ATOM 614 C C . SER A 1 87 ? 12.599 4.210 8.536 1.00 53.66 87 SER A C 1
ATOM 616 O O . SER A 1 87 ? 12.856 5.354 8.179 1.00 53.66 87 SER A O 1
ATOM 618 N N . ASP A 1 88 ? 11.445 3.611 8.248 1.00 61.53 88 ASP A N 1
ATOM 619 C CA . ASP A 1 88 ? 10.454 4.176 7.340 1.00 61.53 88 ASP A CA 1
ATOM 620 C C . ASP A 1 88 ? 9.800 5.405 7.966 1.00 61.53 88 ASP A C 1
ATOM 622 O O . ASP A 1 88 ? 9.521 6.388 7.282 1.00 61.53 88 ASP A O 1
ATOM 626 N N . LEU A 1 89 ? 9.571 5.380 9.282 1.00 59.00 89 LEU A N 1
ATOM 627 C CA . LEU A 1 89 ? 9.038 6.520 10.022 1.00 59.00 89 LEU A CA 1
ATOM 628 C C . LEU A 1 89 ? 10.042 7.685 10.067 1.00 59.00 89 LEU A C 1
ATOM 630 O O . LEU A 1 89 ? 9.646 8.837 9.898 1.00 59.00 89 LEU A O 1
ATOM 634 N N . SER A 1 90 ? 11.331 7.384 10.247 1.00 46.25 90 SER A N 1
ATOM 635 C CA . SER A 1 90 ? 12.426 8.357 10.244 1.00 46.25 90 SER A CA 1
ATOM 636 C C . SER A 1 90 ? 12.616 8.991 8.867 1.00 46.25 90 SER A C 1
ATOM 638 O O . SER A 1 90 ? 12.667 10.216 8.788 1.00 46.25 90 SER A O 1
ATOM 640 N N . ASP A 1 91 ? 12.633 8.206 7.787 1.00 59.38 91 ASP A N 1
ATOM 641 C CA . ASP A 1 91 ? 12.754 8.710 6.409 1.00 59.38 91 ASP A CA 1
ATOM 642 C C . ASP A 1 91 ? 11.559 9.590 6.006 1.00 59.38 91 ASP A C 1
ATOM 644 O O . ASP A 1 91 ? 11.694 10.550 5.243 1.00 59.38 91 ASP A O 1
ATOM 648 N N . ARG A 1 92 ? 10.373 9.297 6.554 1.00 61.84 92 ARG A N 1
ATOM 649 C CA . ARG A 1 92 ? 9.145 10.078 6.345 1.00 61.84 92 ARG A CA 1
ATOM 650 C C . ARG A 1 92 ? 9.112 11.369 7.159 1.00 61.84 92 ARG A C 1
ATOM 652 O O . ARG A 1 92 ? 8.618 12.372 6.652 1.00 61.84 92 ARG A O 1
ATOM 659 N N . LEU A 1 93 ? 9.625 11.355 8.390 1.00 53.75 93 LEU A N 1
ATOM 660 C CA . LEU A 1 93 ? 9.728 12.544 9.245 1.00 53.75 93 LEU A CA 1
ATOM 661 C C . LEU A 1 93 ? 10.851 13.485 8.795 1.00 53.75 93 LEU A C 1
ATOM 663 O O . LEU A 1 93 ? 10.695 14.698 8.890 1.00 53.75 93 LEU A O 1
ATOM 667 N N . HIS A 1 94 ? 11.943 12.939 8.255 1.00 47.75 94 HIS A N 1
ATOM 668 C CA . HIS A 1 94 ? 13.045 13.716 7.681 1.00 47.75 94 HIS A CA 1
ATOM 669 C C . HIS A 1 94 ? 12.817 14.098 6.215 1.00 47.75 94 HIS A C 1
ATOM 671 O O . HIS A 1 94 ? 13.672 14.760 5.634 1.00 47.75 94 HIS A O 1
ATOM 677 N N . GLY A 1 95 ? 11.681 13.687 5.632 1.00 41.22 95 GLY A N 1
ATOM 678 C CA . GLY A 1 95 ? 11.184 14.119 4.332 1.00 41.22 95 GLY A CA 1
ATOM 679 C C 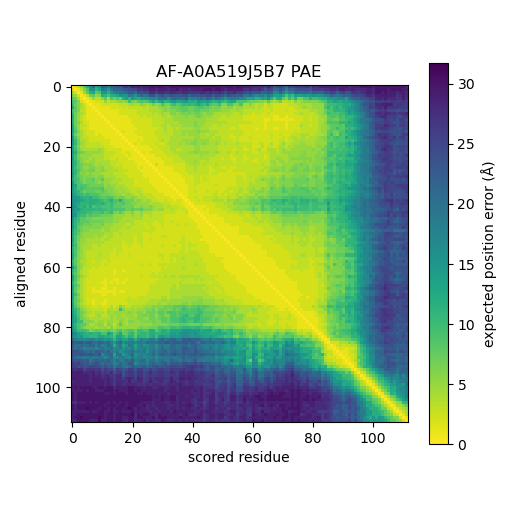. GLY A 1 95 ? 12.265 14.211 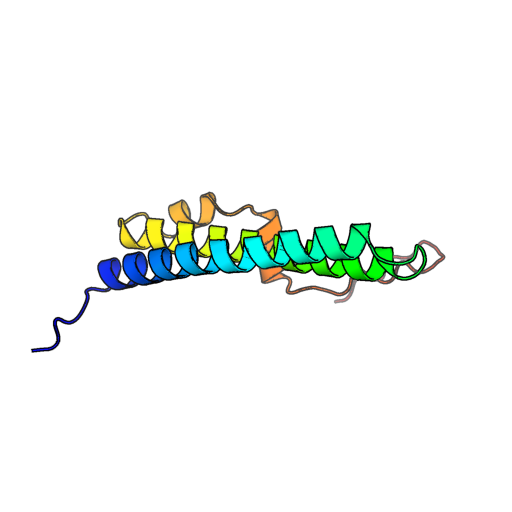3.267 1.00 41.22 95 GLY A C 1
ATOM 680 O O . GLY A 1 95 ? 12.623 15.320 2.906 1.00 41.22 95 GLY A O 1
ATOM 681 N N . ALA A 1 96 ? 12.774 13.074 2.775 1.00 49.81 96 ALA A N 1
ATOM 682 C CA . ALA A 1 96 ? 13.727 13.034 1.660 1.00 49.81 96 ALA A CA 1
ATOM 683 C C . ALA A 1 96 ? 14.767 14.169 1.725 1.00 49.81 96 ALA A C 1
ATOM 685 O O . ALA A 1 96 ? 14.904 14.947 0.778 1.00 49.81 96 ALA A O 1
ATOM 686 N N . ALA A 1 97 ? 15.473 14.300 2.854 1.00 43.09 97 ALA A N 1
ATOM 687 C CA . ALA A 1 97 ? 16.669 15.124 2.870 1.00 43.09 97 ALA A CA 1
ATOM 688 C C . ALA A 1 97 ? 17.541 14.647 1.695 1.00 43.09 97 ALA A C 1
ATOM 690 O O . ALA A 1 97 ? 17.769 13.434 1.581 1.00 43.09 97 ALA A O 1
ATOM 691 N N . PRO A 1 98 ? 17.965 15.536 0.773 1.00 41.62 98 PRO A N 1
ATOM 692 C CA . PRO A 1 98 ? 18.884 15.133 -0.275 1.00 41.62 9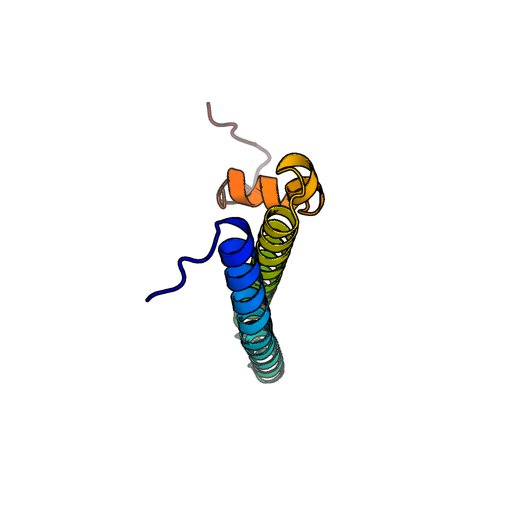8 PRO A CA 1
ATOM 693 C C . PRO A 1 98 ? 20.058 14.460 0.425 1.00 41.62 98 PRO A C 1
ATOM 695 O O . PRO A 1 98 ? 20.638 15.045 1.342 1.00 41.62 98 PRO A O 1
ATOM 698 N N . ALA A 1 99 ? 20.351 13.209 0.046 1.00 51.41 99 ALA A N 1
ATOM 699 C CA . ALA A 1 99 ? 21.542 12.530 0.532 1.00 51.41 99 ALA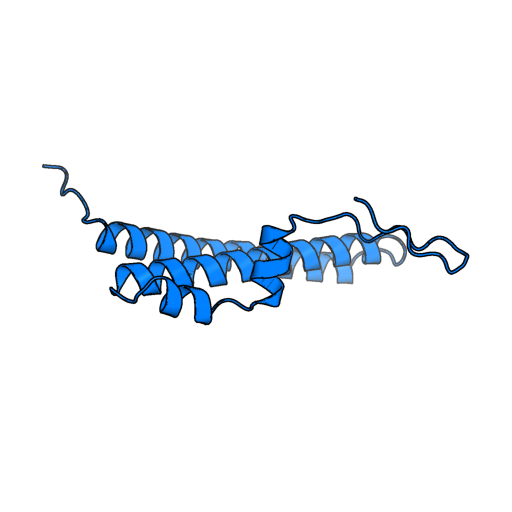 A CA 1
ATOM 700 C C . ALA A 1 99 ? 22.693 13.534 0.396 1.00 51.41 99 ALA A C 1
ATOM 702 O O . ALA A 1 99 ? 22.813 14.120 -0.689 1.00 51.41 99 ALA A O 1
ATOM 703 N N . PRO A 1 100 ? 23.461 13.814 1.470 1.00 45.34 100 PRO A N 1
ATOM 704 C CA . PRO A 1 100 ? 24.502 14.821 1.405 1.00 45.34 100 PRO A CA 1
ATOM 705 C C . PRO A 1 100 ? 25.352 14.478 0.193 1.00 45.34 100 PRO A C 1
ATOM 707 O O . PRO A 1 100 ? 25.823 13.341 0.071 1.00 45.34 100 PRO A O 1
ATOM 710 N N . ALA A 1 101 ? 25.442 15.417 -0.754 1.00 43.81 101 ALA A N 1
ATOM 711 C CA . ALA A 1 101 ? 26.293 15.249 -1.913 1.00 43.81 101 ALA A CA 1
ATOM 712 C C . ALA A 1 101 ? 27.666 14.918 -1.345 1.00 43.81 101 ALA A C 1
ATOM 714 O O . ALA A 1 101 ? 28.267 15.736 -0.650 1.00 43.81 101 ALA A O 1
ATOM 715 N N . ARG A 1 102 ? 28.097 13.671 -1.540 1.00 44.72 102 ARG A N 1
ATOM 716 C CA . ARG A 1 102 ? 29.389 13.208 -1.069 1.00 44.72 102 ARG A CA 1
ATOM 717 C C . ARG A 1 102 ? 30.395 14.022 -1.862 1.00 44.72 102 ARG A C 1
ATOM 719 O O . ARG A 1 102 ? 30.657 13.705 -3.021 1.00 44.72 102 ARG A O 1
ATOM 726 N N . ALA A 1 103 ? 30.872 15.115 -1.273 1.00 44.50 103 ALA A N 1
ATOM 727 C CA . ALA A 1 103 ? 31.995 15.841 -1.814 1.00 44.50 103 ALA A CA 1
ATOM 728 C C . ALA A 1 103 ? 33.098 14.801 -2.006 1.00 44.50 103 ALA A C 1
ATOM 730 O O . ALA A 1 103 ? 33.386 13.997 -1.110 1.00 44.50 103 ALA A O 1
ATOM 731 N N . ALA A 1 104 ? 33.636 14.747 -3.219 1.00 51.44 104 ALA A N 1
ATOM 732 C CA . ALA A 1 104 ? 34.893 14.078 -3.471 1.00 51.44 104 ALA A CA 1
ATOM 733 C C . ALA A 1 104 ? 35.954 14.857 -2.683 1.00 51.44 104 ALA A C 1
ATOM 735 O O . ALA A 1 104 ? 36.489 15.822 -3.204 1.00 51.44 104 ALA A O 1
ATOM 736 N N . ASP A 1 105 ? 36.073 14.510 -1.399 1.00 50.81 105 ASP A N 1
ATOM 737 C CA . ASP A 1 105 ? 37.069 14.890 -0.390 1.00 50.81 105 ASP A CA 1
ATOM 738 C C . ASP A 1 105 ? 36.387 15.089 0.967 1.00 50.81 105 ASP A C 1
ATOM 740 O O . ASP A 1 105 ? 36.093 16.200 1.380 1.00 50.81 105 ASP A O 1
ATOM 744 N N . GLY A 1 106 ? 36.116 13.966 1.641 1.00 47.22 106 GLY A N 1
ATOM 745 C CA . GLY A 1 106 ? 36.309 13.785 3.087 1.00 47.22 106 GLY A CA 1
ATOM 746 C C . GLY A 1 106 ? 35.606 14.676 4.116 1.00 47.22 106 GLY A C 1
ATOM 747 O O . GLY A 1 106 ? 35.726 14.346 5.291 1.00 47.22 106 GLY A O 1
ATOM 748 N N . ASP A 1 107 ? 34.883 15.728 3.744 1.00 46.12 107 ASP A N 1
ATOM 749 C CA . ASP A 1 107 ? 34.378 16.710 4.703 1.00 46.12 107 ASP A CA 1
ATOM 750 C C . ASP A 1 107 ? 32.846 16.699 4.755 1.00 46.12 107 ASP A C 1
ATOM 752 O O . ASP A 1 107 ? 32.144 17.016 3.791 1.00 46.12 107 ASP A O 1
ATOM 756 N N . LEU A 1 108 ? 32.318 16.269 5.901 1.00 42.44 108 LEU A N 1
ATOM 757 C CA . LEU A 1 108 ? 30.896 16.329 6.226 1.00 42.44 108 LEU A CA 1
ATOM 758 C C . LEU A 1 108 ? 30.595 17.720 6.789 1.00 42.44 108 LEU A C 1
ATOM 760 O O . LEU A 1 108 ? 30.929 18.010 7.936 1.00 42.44 108 LEU A O 1
ATOM 764 N N . ILE A 1 109 ? 29.928 18.568 6.006 1.00 51.22 109 ILE A N 1
ATOM 765 C CA . ILE A 1 109 ? 29.357 19.819 6.519 1.00 51.22 109 ILE A CA 1
ATOM 766 C C . ILE A 1 109 ? 28.063 19.481 7.277 1.00 51.22 109 ILE A C 1
ATOM 768 O O . ILE A 1 109 ? 27.081 19.051 6.671 1.00 51.22 109 ILE A O 1
ATOM 772 N N . LEU A 1 110 ? 28.073 19.659 8.602 1.00 51.22 110 LEU A N 1
ATOM 773 C CA . LEU A 1 110 ? 26.866 19.696 9.437 1.00 51.22 110 LEU A CA 1
ATOM 774 C C . LEU A 1 110 ? 26.219 21.083 9.292 1.00 51.22 110 LEU A C 1
ATOM 776 O O . LEU A 1 110 ? 26.906 22.089 9.463 1.00 51.22 110 LEU A O 1
ATOM 780 N N . PHE A 1 111 ? 24.924 21.146 8.988 1.00 62.47 111 PHE A N 1
ATOM 781 C CA . PHE A 1 111 ? 24.165 22.400 9.042 1.00 62.47 111 PHE A CA 1
ATOM 782 C C . PHE A 1 111 ? 23.643 22.642 10.470 1.00 62.47 111 PHE A C 1
ATOM 784 O O . PHE A 1 111 ? 23.290 21.678 11.153 1.00 62.47 111 PHE A O 1
ATOM 791 N N . ASP A 1 112 ? 23.641 23.914 10.883 1.00 39.72 112 ASP A N 1
ATOM 792 C CA . ASP A 1 112 ? 23.075 24.453 12.138 1.00 39.72 112 ASP A CA 1
ATOM 793 C C . ASP A 1 112 ? 21.534 24.513 12.079 1.00 39.72 112 ASP A C 1
ATOM 795 O O . ASP A 1 112 ? 21.003 24.802 10.976 1.00 39.72 112 ASP A O 1
#

Solvent-accessible surface area (backbone atoms only — not comparable to full-atom values): 6345 Å² total; per-residue (Å²): 133,83,81,77,71,50,72,40,54,46,29,38,49,51,17,51,53,41,56,55,50,37,58,58,45,48,54,52,27,54,51,31,51,55,46,29,76,70,42,56,80,88,52,21,63,64,35,47,55,51,24,52,53,43,48,56,48,34,56,51,47,49,50,49,21,52,30,30,35,32,44,31,72,69,44,52,68,70,64,29,52,69,77,45,57,65,66,61,53,47,50,61,74,55,56,75,63,72,73,75,78,78,56,97,66,92,68,85,85,82,85,134

Sequence (112 aa):
MTDALTQPELLLRIAGELTGLIGEVEGLSDLAQLLAARSAPDERPGVLIRAQSIDAASQRLTALADVLAALGNGRSAATALATVSLSDLSDRLHGAAPAPARAADGDLILFD

Secondary structure (DSSP, 8-state):
------HHHHHHHHHHHHHHHHHHHHHHHHHHHHHHHHS-TTTHHHHHHHHHHHHHHHHHHHHHHHHHHHHHTT--HHHHHTTS-HHHHHHHHTT-PPPP---SSS------

Mean predicted aligned error: 11.51 Å

Foldseek 3Di:
DPPPQDLLRVLLVLLVVLVVVLVVLVVVLVVLVVVLVVDDPVCNVVSVVVSVVSVVVSVVSNLSSQLSNCVSVVHDNVVSCVVPDPVNVVCVVVPPPPPPPPPPDDDDDDDD